Protein AF-A0A556QMT7-F1 (afdb_monomer_lite)

Radius of gyration: 23.69 Å; chains: 1; bounding box: 48×43×72 Å

Structure (mmCIF, N/CA/C/O backbone):
data_AF-A0A556QMT7-F1
#
_entry.id   AF-A0A556QMT7-F1
#
loop_
_atom_site.group_PDB
_atom_site.id
_atom_site.type_symbol
_atom_site.label_atom_id
_atom_site.label_alt_id
_atom_site.label_comp_id
_atom_site.label_asym_id
_atom_site.label_entity_id
_atom_site.label_seq_id
_atom_site.pdbx_PDB_ins_code
_atom_site.Cartn_x
_atom_site.Cartn_y
_atom_site.Cartn_z
_atom_site.o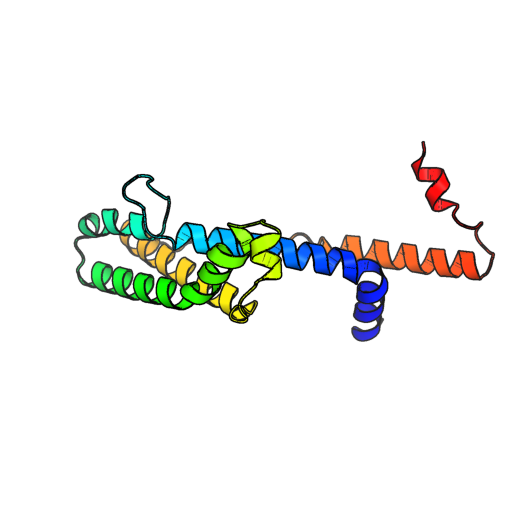ccupancy
_atom_site.B_iso_or_equiv
_atom_site.auth_seq_id
_atom_site.auth_comp_id
_atom_site.auth_asym_id
_atom_site.auth_atom_id
_atom_site.pdbx_PDB_model_num
ATOM 1 N N . MET A 1 1 ? 24.090 -14.979 -19.507 1.00 56.53 1 MET A N 1
ATOM 2 C CA . MET A 1 1 ? 24.345 -13.518 -19.517 1.00 56.53 1 MET A CA 1
ATOM 3 C C . MET A 1 1 ? 24.617 -13.069 -18.094 1.00 56.53 1 MET A C 1
ATOM 5 O O . MET A 1 1 ? 24.069 -13.680 -17.187 1.00 56.53 1 MET A O 1
ATOM 9 N N . SER A 1 2 ? 25.460 -12.054 -17.886 1.00 68.62 2 SER A N 1
ATOM 10 C CA . SER A 1 2 ? 25.576 -11.438 -16.559 1.00 68.62 2 SER A CA 1
ATOM 11 C C . SER A 1 2 ? 24.278 -10.703 -16.218 1.00 68.62 2 SER A C 1
ATOM 13 O O . SER A 1 2 ? 23.596 -10.195 -17.112 1.00 68.62 2 SER A O 1
ATOM 15 N N . ASP A 1 3 ? 23.950 -10.624 -14.931 1.00 73.25 3 ASP A N 1
ATOM 16 C CA . ASP A 1 3 ? 22.721 -9.988 -14.440 1.00 73.25 3 ASP A CA 1
ATOM 17 C C . ASP A 1 3 ? 22.580 -8.535 -14.930 1.00 73.25 3 ASP A C 1
ATOM 19 O O . ASP A 1 3 ? 21.504 -8.066 -15.293 1.00 73.25 3 ASP A O 1
ATOM 23 N N . LYS A 1 4 ? 23.720 -7.849 -15.066 1.00 80.69 4 LYS A N 1
ATOM 24 C CA . LYS A 1 4 ? 23.818 -6.480 -15.578 1.00 80.69 4 LYS A CA 1
ATOM 25 C C . LYS A 1 4 ? 23.413 -6.355 -17.051 1.00 80.69 4 LYS A C 1
ATOM 27 O O . LYS A 1 4 ? 22.661 -5.449 -17.396 1.00 80.69 4 LYS A O 1
ATOM 32 N N . ALA A 1 5 ? 23.872 -7.272 -17.905 1.00 80.00 5 ALA A N 1
ATOM 33 C CA . ALA A 1 5 ? 23.542 -7.258 -19.330 1.00 80.00 5 ALA A CA 1
ATOM 34 C C . ALA A 1 5 ? 22.046 -7.535 -19.569 1.00 80.00 5 ALA A C 1
ATOM 36 O O . ALA A 1 5 ? 21.443 -6.975 -20.483 1.00 80.00 5 ALA A O 1
ATOM 37 N N . ARG A 1 6 ? 21.437 -8.371 -18.717 1.00 76.19 6 ARG A N 1
ATOM 38 C CA . ARG A 1 6 ? 19.991 -8.621 -18.720 1.00 76.19 6 ARG A CA 1
ATOM 39 C C . ARG A 1 6 ? 19.209 -7.357 -18.362 1.00 76.19 6 ARG A C 1
ATOM 41 O O . ARG A 1 6 ? 18.328 -6.954 -19.118 1.00 76.19 6 ARG A O 1
ATOM 48 N N . THR A 1 7 ? 19.559 -6.704 -17.255 1.00 79.56 7 THR A N 1
ATOM 49 C CA . THR A 1 7 ? 18.901 -5.466 -16.810 1.00 79.56 7 THR A CA 1
ATOM 50 C C . THR A 1 7 ? 19.005 -4.353 -17.851 1.00 79.56 7 THR A C 1
ATOM 52 O O . THR A 1 7 ? 18.028 -3.653 -18.097 1.00 79.56 7 THR A O 1
ATOM 55 N N . GLU A 1 8 ? 20.154 -4.211 -18.512 1.00 85.38 8 GLU A N 1
ATOM 56 C CA . GLU A 1 8 ? 20.354 -3.201 -19.555 1.00 85.38 8 GLU A CA 1
ATOM 57 C C . GLU A 1 8 ? 19.489 -3.465 -20.797 1.00 85.38 8 GLU A C 1
ATOM 59 O O . GLU A 1 8 ? 18.830 -2.551 -21.303 1.00 85.38 8 GLU A O 1
ATOM 64 N N . LEU A 1 9 ? 19.424 -4.720 -21.258 1.00 83.50 9 LEU A N 1
ATOM 65 C CA . LEU A 1 9 ? 18.586 -5.095 -22.395 1.00 83.50 9 LEU A CA 1
ATOM 66 C C . LEU A 1 9 ? 17.100 -4.850 -22.102 1.00 83.50 9 LEU A C 1
ATOM 68 O O . LEU A 1 9 ? 16.402 -4.234 -22.914 1.00 83.50 9 LEU A O 1
ATOM 72 N N . LEU A 1 10 ? 16.623 -5.305 -20.940 1.00 82.00 10 LEU A N 1
ATOM 73 C CA . LEU A 1 10 ? 15.236 -5.111 -20.519 1.00 82.00 10 LEU A CA 1
ATOM 74 C C . LEU A 1 10 ? 14.929 -3.624 -20.318 1.00 82.00 10 LEU A C 1
ATOM 76 O O . LEU A 1 10 ? 13.906 -3.151 -20.803 1.00 82.00 10 LEU A O 1
ATOM 80 N N . GLY A 1 11 ? 15.829 -2.857 -19.701 1.00 83.62 11 GLY A N 1
ATOM 81 C CA . GLY A 1 11 ? 15.675 -1.412 -19.533 1.00 83.62 11 GLY A CA 1
ATOM 82 C C . GLY A 1 11 ? 15.553 -0.679 -20.870 1.00 83.62 11 GLY A C 1
ATOM 83 O O . GLY A 1 11 ? 14.640 0.122 -21.058 1.00 83.62 11 GLY A O 1
ATOM 84 N N . LYS A 1 12 ? 16.401 -1.005 -21.851 1.00 84.75 12 LYS A N 1
ATOM 85 C CA . LYS A 1 12 ? 16.372 -0.375 -23.180 1.00 84.75 12 LYS A CA 1
ATOM 86 C C . LYS A 1 12 ? 15.119 -0.718 -23.988 1.00 84.75 12 LYS A C 1
ATOM 88 O O . LYS A 1 12 ? 14.653 0.108 -24.769 1.00 84.75 12 LYS A O 1
ATOM 93 N N . ARG A 1 13 ? 14.603 -1.943 -23.860 1.00 81.56 13 ARG A N 1
ATOM 94 C CA . ARG A 1 13 ? 13.511 -2.455 -24.711 1.00 81.56 13 ARG A CA 1
ATOM 95 C C . ARG A 1 13 ? 12.136 -2.344 -24.074 1.00 81.56 13 ARG A C 1
ATOM 97 O O . ARG A 1 13 ? 11.162 -2.104 -24.777 1.00 81.56 13 ARG A O 1
ATOM 104 N N . LEU A 1 14 ? 12.067 -2.525 -22.764 1.00 82.88 14 LEU A N 1
ATOM 105 C CA . LEU A 1 14 ? 10.829 -2.595 -21.997 1.00 82.88 14 LEU A CA 1
ATOM 106 C C . LEU A 1 14 ? 10.730 -1.494 -20.943 1.00 82.88 14 LEU A C 1
ATOM 108 O O . LEU A 1 14 ? 9.665 -1.353 -20.358 1.00 82.88 14 LEU A O 1
ATOM 112 N N . GLY A 1 15 ? 11.776 -0.690 -20.717 1.00 83.88 15 GLY A N 1
ATOM 113 C CA . GLY A 1 15 ? 11.806 0.313 -19.647 1.00 83.88 15 GLY A CA 1
ATOM 114 C C . GLY A 1 15 ? 10.608 1.262 -19.648 1.00 83.88 15 GLY A C 1
ATOM 115 O O . GLY A 1 15 ? 10.045 1.516 -18.591 1.00 83.88 15 GLY A O 1
ATOM 116 N N . GLY A 1 16 ? 10.149 1.711 -20.822 1.00 84.56 16 GLY A N 1
ATOM 117 C CA . GLY A 1 16 ? 8.941 2.541 -20.921 1.00 84.56 16 GLY A CA 1
ATOM 118 C C . GLY A 1 16 ? 7.665 1.815 -20.474 1.00 84.56 16 GLY A C 1
ATOM 119 O O . GLY A 1 16 ? 6.868 2.368 -19.723 1.00 84.56 16 GLY A O 1
ATOM 120 N N . VAL A 1 17 ? 7.492 0.555 -20.885 1.00 82.69 17 VAL A N 1
ATOM 121 C CA . VAL A 1 17 ? 6.327 -0.272 -20.522 1.00 82.69 17 VAL A CA 1
ATOM 122 C C . VAL A 1 17 ? 6.372 -0.667 -19.044 1.00 82.69 17 VAL A C 1
ATOM 124 O O . VAL A 1 17 ? 5.364 -0.573 -18.352 1.00 82.69 17 VAL A O 1
ATOM 127 N N . LEU A 1 18 ? 7.542 -1.066 -18.541 1.00 83.50 18 LEU A N 1
ATOM 128 C CA . LEU A 1 18 ? 7.752 -1.402 -17.132 1.00 83.50 18 LEU A CA 1
ATOM 129 C C . LEU A 1 18 ? 7.553 -0.183 -16.232 1.00 83.50 18 LEU A C 1
ATOM 131 O O . LEU A 1 18 ? 6.899 -0.302 -15.204 1.00 83.50 18 LEU A O 1
ATOM 135 N N . GLY A 1 19 ? 8.044 0.989 -16.643 1.00 85.00 19 GLY A N 1
ATOM 136 C CA . GLY A 1 19 ? 7.799 2.248 -15.943 1.00 85.00 19 GLY A CA 1
ATOM 137 C C . GLY A 1 19 ? 6.310 2.587 -15.882 1.00 85.00 19 GLY A C 1
ATOM 138 O O . GLY A 1 19 ? 5.802 2.911 -14.814 1.00 85.00 19 GLY A O 1
ATOM 139 N N . MET A 1 20 ? 5.584 2.422 -16.993 1.00 87.06 20 MET A N 1
ATOM 140 C CA . MET A 1 20 ? 4.130 2.607 -17.027 1.00 87.06 20 MET A CA 1
ATOM 141 C C . MET A 1 20 ? 3.404 1.641 -16.080 1.00 87.06 20 MET A C 1
ATOM 143 O O . MET A 1 20 ? 2.569 2.080 -15.293 1.00 87.06 20 MET A O 1
ATOM 147 N N . PHE A 1 21 ? 3.732 0.344 -16.108 1.00 86.06 21 PHE A N 1
ATOM 148 C CA . PHE A 1 21 ? 3.149 -0.628 -15.177 1.00 86.06 21 PHE A CA 1
ATOM 149 C C . PHE A 1 21 ? 3.482 -0.306 -13.724 1.00 86.06 21 PHE A C 1
ATOM 151 O O . PHE A 1 21 ? 2.606 -0.388 -12.871 1.00 86.06 21 PHE A O 1
ATOM 158 N N . GLN A 1 22 ? 4.721 0.091 -13.439 1.00 86.00 22 GLN A N 1
ATOM 159 C CA . GLN A 1 22 ? 5.135 0.481 -12.099 1.00 86.00 22 GLN A CA 1
ATOM 160 C C . GLN A 1 22 ? 4.316 1.672 -11.593 1.00 86.00 22 GLN A C 1
ATOM 162 O O . GLN A 1 22 ? 3.848 1.634 -10.459 1.00 86.00 22 GLN A O 1
ATOM 167 N N . SER A 1 23 ? 4.104 2.698 -12.421 1.00 84.81 23 SER A N 1
ATOM 168 C CA . SER A 1 23 ? 3.257 3.841 -12.067 1.00 84.81 23 SER A CA 1
ATOM 169 C C . SER A 1 23 ? 1.807 3.426 -11.823 1.00 84.81 23 SER A C 1
ATOM 171 O O . SER A 1 23 ? 1.257 3.764 -10.780 1.00 84.81 23 SER A O 1
ATOM 173 N N . LEU A 1 24 ? 1.217 2.634 -12.725 1.00 86.69 24 LEU A N 1
ATOM 174 C CA . LEU A 1 24 ? -0.166 2.159 -12.592 1.00 86.69 24 LEU A CA 1
ATOM 175 C C . LEU A 1 24 ? -0.372 1.319 -11.326 1.00 86.69 24 LEU A C 1
ATOM 177 O O . LEU A 1 24 ? -1.316 1.550 -10.577 1.00 86.69 24 LEU A O 1
ATOM 181 N N . LEU A 1 25 ? 0.524 0.367 -11.062 1.00 88.06 25 LEU A N 1
ATOM 182 C CA . LEU A 1 25 ? 0.457 -0.472 -9.866 1.00 88.06 25 LEU A CA 1
ATOM 183 C C . LEU A 1 25 ? 0.682 0.349 -8.594 1.00 88.06 25 LEU A C 1
ATOM 185 O O . LEU A 1 25 ? 0.008 0.119 -7.595 1.00 88.06 25 LEU A O 1
ATOM 189 N N . ALA A 1 26 ? 1.599 1.319 -8.614 1.00 87.31 26 ALA A N 1
ATOM 190 C CA . ALA A 1 26 ? 1.821 2.206 -7.476 1.00 87.31 26 ALA A CA 1
ATOM 191 C C . ALA A 1 26 ? 0.591 3.070 -7.164 1.00 87.31 26 ALA A C 1
ATOM 193 O O . ALA A 1 26 ? 0.247 3.249 -5.991 1.00 87.31 26 ALA A O 1
ATOM 194 N N . ASP A 1 27 ? -0.088 3.578 -8.192 1.00 87.88 27 ASP A N 1
ATOM 195 C CA . ASP A 1 27 ? -1.326 4.340 -8.041 1.00 87.88 27 ASP A CA 1
ATOM 196 C C . ASP A 1 27 ? -2.459 3.461 -7.501 1.00 87.88 27 ASP A C 1
ATOM 198 O O . ASP A 1 27 ? -3.137 3.861 -6.553 1.00 87.88 27 ASP A O 1
ATOM 202 N N . GLU A 1 28 ? -2.607 2.238 -8.011 1.00 89.88 28 GLU A N 1
ATOM 203 C CA . GLU A 1 28 ? -3.616 1.287 -7.531 1.00 89.88 28 GLU A CA 1
ATOM 204 C C . GLU A 1 28 ? -3.380 0.878 -6.070 1.00 89.88 28 GLU A C 1
ATOM 206 O O . GLU A 1 28 ? -4.311 0.876 -5.261 1.00 89.88 28 GLU A O 1
ATOM 211 N N . MET A 1 29 ? -2.127 0.606 -5.686 1.00 91.00 29 MET A N 1
ATOM 212 C CA . MET A 1 29 ? -1.761 0.345 -4.288 1.00 91.00 29 MET A CA 1
ATOM 213 C C . MET A 1 29 ? -2.080 1.553 -3.397 1.00 91.00 29 MET A C 1
ATOM 215 O O . MET A 1 29 ? -2.654 1.402 -2.318 1.00 91.00 29 MET A O 1
ATOM 219 N N . THR A 1 30 ? -1.767 2.766 -3.864 1.00 90.88 30 THR A N 1
ATOM 220 C CA . THR A 1 30 ? -2.068 4.020 -3.154 1.00 90.88 30 THR A CA 1
ATOM 221 C C . THR A 1 30 ? -3.571 4.197 -2.944 1.00 90.88 30 THR A C 1
ATOM 223 O O . THR A 1 30 ? -4.006 4.539 -1.839 1.00 90.88 30 THR A O 1
ATOM 226 N N . LEU A 1 31 ? -4.379 3.955 -3.980 1.00 90.06 31 LEU A N 1
ATOM 227 C CA . LEU A 1 31 ? -5.839 4.022 -3.913 1.00 90.06 31 LEU A CA 1
ATOM 228 C C . LEU A 1 31 ? -6.398 2.973 -2.954 1.00 90.06 31 LEU A C 1
ATOM 230 O O . LEU A 1 31 ? -7.213 3.314 -2.098 1.00 90.06 31 LEU A O 1
ATOM 234 N N . SER A 1 32 ? -5.931 1.730 -3.053 1.00 91.38 32 SER A N 1
ATOM 235 C CA . SER A 1 32 ? -6.380 0.617 -2.213 1.00 91.38 32 SER A CA 1
ATOM 236 C C . SER A 1 32 ? -6.110 0.875 -0.731 1.00 91.38 32 SER A C 1
ATOM 238 O O . SER A 1 32 ? -7.031 0.815 0.084 1.00 91.38 32 SER A O 1
ATOM 240 N N . ILE A 1 33 ? -4.882 1.271 -0.380 1.00 93.50 33 ILE A N 1
ATOM 241 C CA . ILE A 1 33 ? -4.521 1.638 0.999 1.00 93.50 33 ILE A CA 1
ATOM 242 C C . ILE A 1 33 ? -5.359 2.823 1.482 1.00 93.50 33 ILE A C 1
ATOM 244 O O . ILE A 1 33 ? -5.843 2.824 2.615 1.00 93.50 33 ILE A O 1
ATOM 248 N N . SER A 1 34 ? -5.564 3.832 0.632 1.00 91.81 34 SER A N 1
ATOM 249 C CA . SER A 1 34 ? -6.376 4.992 1.007 1.00 91.81 34 SER A CA 1
ATOM 250 C C . SER A 1 34 ? -7.819 4.587 1.301 1.00 91.81 34 SER A C 1
ATOM 252 O O . SER A 1 34 ? -8.339 4.956 2.343 1.00 91.81 34 SER A O 1
ATOM 254 N N . ARG A 1 35 ? -8.441 3.745 0.466 1.00 89.50 35 ARG A N 1
ATOM 255 C CA . ARG A 1 35 ? -9.812 3.251 0.687 1.00 89.50 35 ARG A CA 1
ATOM 256 C C . ARG A 1 35 ? -9.960 2.480 1.998 1.00 89.50 35 ARG A C 1
ATOM 258 O O . ARG A 1 35 ? -10.961 2.654 2.684 1.00 89.50 35 ARG A O 1
ATOM 265 N N . LEU A 1 36 ? -8.966 1.667 2.356 1.00 92.75 36 LEU A N 1
ATOM 266 C CA . LEU A 1 36 ? -8.966 0.916 3.615 1.00 92.75 36 LEU A CA 1
ATOM 267 C C . LEU A 1 36 ? -8.780 1.820 4.844 1.00 92.75 36 LEU A C 1
ATOM 269 O O . LEU A 1 36 ? -9.304 1.516 5.912 1.00 92.75 36 LEU A O 1
ATOM 273 N N . THR A 1 37 ? -8.042 2.924 4.715 1.00 93.06 37 THR A N 1
ATOM 274 C CA . THR A 1 37 ? -7.641 3.780 5.851 1.00 93.06 37 THR A CA 1
ATOM 275 C C . THR A 1 37 ? -8.422 5.091 5.961 1.00 93.06 37 THR A C 1
ATOM 277 O O . THR A 1 37 ? -8.332 5.791 6.979 1.00 93.06 37 THR A O 1
ATOM 280 N N . ASP A 1 38 ? -9.202 5.439 4.941 1.00 87.81 38 ASP A N 1
ATOM 281 C CA . ASP A 1 38 ? -10.106 6.579 4.949 1.00 87.81 38 ASP A CA 1
ATOM 282 C C . ASP A 1 38 ? -11.243 6.337 5.941 1.00 87.81 38 ASP A C 1
ATOM 284 O O . ASP A 1 38 ? -11.878 5.284 5.967 1.00 87.81 38 ASP A O 1
ATOM 288 N N . LYS A 1 39 ? -11.493 7.338 6.784 1.00 82.62 39 LYS A N 1
ATOM 289 C CA . LYS A 1 39 ? -12.606 7.298 7.728 1.00 82.62 39 LYS A CA 1
ATOM 290 C C . LYS A 1 39 ? -13.922 7.485 6.979 1.00 82.62 39 LYS A C 1
ATOM 292 O O . LYS A 1 39 ? -13.990 8.285 6.045 1.00 82.62 39 LYS A O 1
ATOM 297 N N . ASP A 1 40 ? -14.964 6.803 7.440 1.00 76.31 40 ASP A N 1
ATOM 298 C CA . ASP A 1 40 ? -16.321 7.011 6.947 1.00 76.31 40 ASP A CA 1
ATOM 299 C C . ASP A 1 40 ? -16.714 8.487 7.004 1.00 76.31 40 ASP A C 1
ATOM 301 O O . ASP A 1 40 ? -16.498 9.193 7.999 1.00 76.31 40 ASP A O 1
ATOM 305 N N . SER A 1 41 ? -17.330 8.946 5.919 1.00 69.56 41 SER A N 1
ATOM 306 C CA . SER A 1 41 ? -18.021 10.226 5.910 1.00 69.56 41 SER A CA 1
ATOM 307 C C . SER A 1 41 ? -19.471 9.992 6.330 1.00 69.56 41 SER A C 1
ATOM 309 O O . SER A 1 41 ? -20.054 8.958 6.021 1.00 69.56 41 SER A O 1
ATOM 311 N N . ARG A 1 42 ? -20.102 10.968 6.993 1.00 61.47 42 ARG A N 1
ATOM 312 C CA . ARG A 1 42 ? -21.506 10.851 7.442 1.00 61.47 42 ARG A CA 1
ATOM 313 C C . ARG A 1 42 ? -22.513 10.565 6.311 1.00 61.47 42 ARG A C 1
ATOM 315 O O . ARG A 1 42 ? -23.644 10.210 6.611 1.00 61.47 42 ARG A O 1
ATOM 322 N N . ALA A 1 43 ? -22.123 10.747 5.048 1.00 63.84 43 ALA A N 1
ATOM 323 C CA . ALA A 1 43 ? -22.973 10.539 3.877 1.00 63.84 43 ALA A CA 1
ATOM 324 C C . ALA A 1 43 ? -22.709 9.212 3.142 1.00 63.84 43 ALA A C 1
ATOM 326 O O . ALA A 1 43 ? -23.553 8.789 2.356 1.00 63.84 43 ALA A O 1
ATOM 327 N N . GLN A 1 44 ? -21.555 8.573 3.358 1.00 65.88 44 GLN A N 1
ATOM 328 C CA . GLN A 1 44 ? -21.160 7.345 2.667 1.00 65.88 44 GLN A CA 1
ATOM 329 C C . GLN A 1 44 ? -20.343 6.458 3.604 1.00 65.88 44 GLN A C 1
ATOM 331 O O . GLN A 1 44 ? -19.251 6.841 4.036 1.00 65.88 44 GLN A O 1
ATOM 336 N N . THR A 1 45 ? -20.890 5.280 3.892 1.00 68.25 45 THR A N 1
ATOM 337 C CA . THR A 1 45 ? -20.198 4.197 4.587 1.00 68.25 45 THR A CA 1
ATOM 338 C C . THR A 1 45 ? -19.160 3.588 3.653 1.00 68.25 45 THR A C 1
ATOM 340 O O . THR A 1 45 ? -19.482 3.161 2.543 1.00 68.25 45 THR A O 1
ATOM 343 N N . ASN A 1 46 ? -17.905 3.549 4.091 1.00 73.31 46 ASN A N 1
ATOM 344 C CA . ASN A 1 46 ? -16.831 2.891 3.368 1.00 73.31 46 ASN A CA 1
ATOM 345 C C . ASN A 1 46 ? -16.544 1.546 4.029 1.00 73.31 46 ASN A C 1
ATOM 347 O O . ASN A 1 46 ? -16.545 1.413 5.252 1.00 73.31 46 ASN A O 1
ATOM 351 N N . LEU A 1 47 ? -16.222 0.542 3.214 1.00 81.06 47 LEU A N 1
ATOM 352 C CA . LEU A 1 47 ? -15.633 -0.692 3.721 1.00 81.06 47 LEU A CA 1
ATOM 353 C C . LEU A 1 47 ? -14.170 -0.414 4.106 1.00 81.06 47 LEU A C 1
ATOM 355 O O . LEU A 1 47 ? -13.246 -0.692 3.345 1.00 81.06 47 LEU A O 1
ATOM 359 N N . SER A 1 48 ? -13.993 0.233 5.255 1.00 90.38 48 SER A N 1
ATOM 360 C CA . SER A 1 48 ? -12.711 0.672 5.802 1.00 90.38 48 SER A CA 1
ATOM 361 C C . SER A 1 48 ? -12.352 -0.123 7.056 1.00 90.38 48 SER A C 1
ATOM 363 O O . SER A 1 48 ? -13.209 -0.728 7.700 1.00 90.38 48 SER A O 1
ATOM 365 N N . LEU A 1 49 ? -11.082 -0.077 7.458 1.00 92.38 49 LEU A N 1
ATOM 366 C CA . LEU A 1 49 ? -10.606 -0.710 8.693 1.00 92.38 49 LEU A CA 1
ATOM 367 C C . LEU A 1 49 ? -11.287 -0.135 9.943 1.00 92.38 49 LEU A C 1
ATOM 369 O O . LEU A 1 49 ? -11.361 -0.798 10.972 1.00 92.38 49 LEU A O 1
ATOM 373 N N . TRP A 1 50 ? -11.837 1.080 9.855 1.00 89.88 50 TRP A N 1
ATOM 374 C CA . TRP A 1 50 ? -12.627 1.676 10.930 1.00 89.88 50 TRP A CA 1
ATOM 375 C C . TRP A 1 50 ? -13.907 0.901 11.224 1.00 89.88 50 TRP A C 1
ATOM 377 O O . TRP A 1 50 ? -14.318 0.846 12.382 1.00 89.88 50 TRP A O 1
ATOM 387 N N . ALA A 1 51 ? -14.519 0.294 10.204 1.00 89.19 51 ALA A N 1
ATOM 388 C CA . ALA A 1 51 ? -15.752 -0.468 10.361 1.00 89.19 51 ALA A CA 1
ATOM 389 C C . ALA A 1 51 ? -15.561 -1.683 11.282 1.00 89.19 51 ALA A C 1
ATOM 391 O O . ALA A 1 51 ? -16.487 -2.060 11.996 1.00 89.19 51 ALA A O 1
ATOM 392 N N . LEU A 1 52 ? -14.342 -2.234 11.351 1.00 89.38 52 LEU A N 1
ATOM 393 C CA . LEU A 1 52 ? -14.011 -3.361 12.228 1.00 89.38 52 LEU A CA 1
ATOM 394 C C . LEU A 1 52 ? -14.164 -3.024 13.718 1.00 89.38 52 LEU A C 1
ATOM 396 O O . LEU A 1 52 ? -14.389 -3.919 14.528 1.00 89.38 52 LEU A O 1
ATOM 400 N N . ARG A 1 53 ? -14.131 -1.736 14.098 1.00 89.19 53 ARG A N 1
ATOM 401 C CA . ARG A 1 53 ? -14.391 -1.323 15.486 1.00 89.19 53 ARG A CA 1
ATOM 402 C C . ARG A 1 53 ? -15.789 -1.708 15.970 1.00 89.19 53 ARG A C 1
ATOM 404 O O . ARG A 1 53 ? -15.977 -1.870 17.169 1.00 89.19 53 ARG A O 1
ATOM 411 N N . ALA A 1 54 ? -16.751 -1.870 15.060 1.00 88.44 54 ALA A N 1
ATOM 412 C CA . ALA A 1 54 ? -18.103 -2.291 15.414 1.00 88.44 54 ALA A CA 1
ATOM 413 C C . ALA A 1 54 ? -18.157 -3.717 15.990 1.00 88.44 54 ALA A C 1
ATOM 415 O O . ALA A 1 54 ? -19.073 -4.002 16.750 1.00 88.44 54 ALA A O 1
ATOM 416 N N . ALA A 1 55 ? -17.179 -4.572 15.669 1.00 88.12 55 ALA A N 1
ATOM 417 C CA . ALA A 1 55 ? -17.095 -5.947 16.165 1.00 88.12 55 ALA A CA 1
ATOM 418 C C . ALA A 1 55 ? -16.324 -6.074 17.495 1.00 88.12 55 ALA A C 1
ATOM 420 O O . ALA A 1 55 ? -16.373 -7.117 18.135 1.00 88.12 55 ALA A O 1
ATOM 421 N N . ILE A 1 56 ? -15.624 -5.025 17.953 1.00 92.62 56 ILE A N 1
ATOM 422 C CA . ILE A 1 56 ? -14.854 -5.061 19.213 1.00 92.62 56 ILE A CA 1
ATOM 423 C C . ILE A 1 56 ? -15.715 -5.460 20.429 1.00 92.62 56 ILE A C 1
ATOM 425 O O . ILE A 1 56 ? -15.262 -6.296 21.211 1.00 92.62 56 ILE A O 1
ATOM 429 N N . PRO A 1 57 ? -16.946 -4.932 20.614 1.00 92.31 57 PRO A N 1
ATOM 430 C CA . PRO A 1 57 ? -17.778 -5.311 21.756 1.00 92.31 57 PRO A CA 1
ATOM 431 C C . PRO A 1 57 ? -18.115 -6.808 21.818 1.00 92.31 57 PRO A C 1
ATOM 433 O O . PRO A 1 57 ? -18.378 -7.320 22.908 1.00 92.31 57 PRO A O 1
ATOM 436 N N . ASP A 1 58 ? -18.090 -7.509 20.680 1.00 91.12 58 ASP A N 1
ATOM 437 C CA . ASP A 1 58 ? -18.426 -8.932 20.600 1.00 91.12 58 ASP A CA 1
ATOM 438 C C . ASP A 1 58 ? -17.320 -9.827 21.178 1.00 91.12 58 ASP A C 1
ATOM 440 O O . ASP A 1 58 ? -17.626 -10.887 21.725 1.00 91.12 58 ASP A O 1
ATOM 444 N N . ALA A 1 59 ? -16.059 -9.376 21.135 1.00 89.75 59 ALA A N 1
ATOM 445 C CA . ALA A 1 59 ? -14.915 -10.084 21.716 1.00 89.75 59 ALA A CA 1
ATOM 446 C C . ALA A 1 59 ? -14.966 -10.119 23.254 1.00 89.75 59 ALA A C 1
ATOM 448 O O . ALA A 1 59 ? -14.505 -11.065 23.885 1.00 89.75 59 ALA A O 1
ATOM 449 N N . LYS A 1 60 ? -15.563 -9.092 23.883 1.00 89.44 60 LYS A N 1
ATOM 450 C CA . LYS A 1 60 ? -15.609 -8.913 25.350 1.00 89.44 60 LYS A CA 1
ATOM 451 C C . LYS A 1 60 ? -14.228 -8.948 26.030 1.00 89.44 60 LYS A C 1
ATOM 453 O O . LYS A 1 60 ? -14.158 -9.157 27.242 1.00 89.44 60 LYS A O 1
ATOM 458 N N . ASP A 1 61 ? -13.162 -8.688 25.276 1.00 91.56 61 ASP A N 1
ATOM 459 C CA . ASP A 1 61 ? -11.793 -8.573 25.766 1.00 91.56 61 ASP A CA 1
ATOM 460 C C . ASP A 1 61 ? -11.279 -7.128 25.639 1.00 91.56 61 ASP A C 1
ATOM 462 O O . ASP A 1 61 ? -11.245 -6.522 24.565 1.00 91.56 61 ASP A O 1
ATOM 466 N N . VAL A 1 62 ? -10.866 -6.572 26.779 1.00 91.69 62 VAL A N 1
ATOM 467 C CA . VAL A 1 62 ? -10.327 -5.211 26.892 1.00 91.69 62 VAL A CA 1
ATOM 468 C C . VAL A 1 62 ? -8.916 -5.127 26.302 1.00 91.69 62 VAL A C 1
ATOM 470 O O . VAL A 1 62 ? -8.515 -4.076 25.793 1.00 91.69 62 VAL A O 1
ATOM 473 N N . GLU A 1 63 ? -8.142 -6.212 26.365 1.00 93.31 63 GLU A N 1
ATOM 474 C CA . GLU A 1 63 ? -6.799 -6.250 25.792 1.00 93.31 63 GLU A CA 1
ATOM 475 C C . GLU A 1 63 ? -6.864 -6.261 24.262 1.00 93.31 63 GLU A C 1
ATOM 477 O O . GLU A 1 63 ? -6.194 -5.444 23.620 1.00 93.31 63 GLU A O 1
ATOM 482 N N . PHE A 1 64 ? -7.753 -7.072 23.684 1.00 93.94 64 PHE A N 1
ATOM 483 C CA . PHE A 1 64 ? -8.104 -7.023 22.266 1.00 93.94 64 PHE A CA 1
ATOM 484 C C . PHE A 1 64 ? -8.499 -5.613 21.805 1.00 93.94 64 PHE A C 1
ATOM 486 O O . PHE A 1 64 ? -7.905 -5.089 20.858 1.00 93.94 64 PHE A O 1
ATOM 493 N N . GLU A 1 65 ? -9.431 -4.946 22.500 1.00 94.44 65 GLU A N 1
ATOM 494 C CA . GLU A 1 65 ? -9.850 -3.577 22.161 1.00 94.44 65 GLU A CA 1
ATOM 495 C C . GLU A 1 65 ? -8.661 -2.607 22.108 1.00 94.44 65 GLU A C 1
ATOM 497 O O . GLU A 1 65 ? -8.511 -1.820 21.163 1.00 94.44 65 GLU A O 1
ATOM 502 N N . LYS A 1 66 ? -7.793 -2.655 23.122 1.00 95.06 66 LYS A N 1
ATOM 503 C CA . LYS A 1 66 ? -6.612 -1.793 23.202 1.00 95.06 66 LYS A CA 1
ATOM 504 C C . LYS A 1 66 ? -5.643 -2.064 22.050 1.00 95.06 66 LYS A C 1
ATOM 506 O O . LYS A 1 66 ? -5.142 -1.112 21.446 1.00 95.06 66 LYS A O 1
ATOM 511 N N . ASN A 1 67 ? -5.399 -3.334 21.738 1.00 95.06 67 ASN A N 1
ATOM 512 C CA . ASN A 1 67 ? -4.490 -3.751 20.674 1.00 95.06 67 ASN A CA 1
ATOM 513 C C . ASN A 1 67 ? -5.003 -3.319 19.296 1.00 95.06 67 ASN A C 1
ATOM 515 O O . ASN A 1 67 ? -4.249 -2.727 18.521 1.00 95.06 67 ASN A O 1
ATOM 519 N N . VAL A 1 68 ? -6.294 -3.519 19.022 1.00 95.38 68 VAL A N 1
ATOM 520 C CA . VAL A 1 68 ? -6.941 -3.093 17.773 1.00 95.38 68 VAL A CA 1
ATOM 521 C C . VAL A 1 68 ? -6.867 -1.580 17.602 1.00 95.38 68 VAL A C 1
ATOM 523 O O . VAL A 1 68 ? -6.470 -1.096 16.541 1.00 95.38 68 VAL A O 1
ATOM 526 N N . ASN A 1 69 ? -7.215 -0.812 18.638 1.00 93.88 69 ASN A N 1
ATOM 527 C CA . ASN A 1 69 ? -7.189 0.647 18.558 1.00 93.88 69 ASN A CA 1
ATOM 528 C C . ASN A 1 69 ? -5.766 1.181 18.349 1.00 93.88 69 ASN A C 1
ATOM 530 O O . ASN A 1 69 ? -5.562 2.029 17.479 1.00 93.88 69 ASN A O 1
ATOM 534 N N . GLY A 1 70 ? -4.780 0.642 19.074 1.00 95.25 70 GLY A N 1
ATOM 535 C CA . GLY A 1 70 ? -3.374 1.017 18.912 1.00 95.25 70 GLY A CA 1
ATOM 536 C C . GLY A 1 70 ? -2.822 0.683 17.523 1.00 95.25 70 GLY A C 1
ATOM 537 O O . GLY A 1 70 ? -2.173 1.524 16.897 1.00 95.25 70 GLY A O 1
ATOM 538 N N . ALA A 1 71 ? -3.118 -0.514 17.009 1.00 96.25 71 ALA A N 1
ATOM 539 C CA . ALA A 1 71 ? -2.709 -0.929 15.670 1.00 96.25 71 ALA A CA 1
ATOM 540 C C . ALA A 1 71 ? -3.346 -0.049 14.585 1.00 96.25 71 ALA A C 1
ATOM 542 O O . ALA A 1 71 ? -2.651 0.414 13.678 1.00 96.25 71 ALA A O 1
ATOM 543 N N . LEU A 1 72 ? -4.645 0.243 14.700 1.00 95.00 72 LEU A N 1
ATOM 544 C CA . LEU A 1 72 ? -5.352 1.073 13.731 1.00 95.00 72 LEU A CA 1
ATOM 545 C C . LEU A 1 72 ? -4.798 2.504 13.694 1.00 95.00 72 LEU A C 1
ATOM 547 O O . LEU A 1 72 ? -4.515 3.018 12.611 1.00 95.00 72 LEU A O 1
ATOM 551 N N . ASP A 1 73 ? -4.593 3.131 14.853 1.00 94.31 73 ASP A N 1
ATOM 552 C CA . ASP A 1 73 ? -4.050 4.492 14.935 1.00 94.31 73 ASP A CA 1
ATOM 553 C C . ASP A 1 73 ? -2.649 4.576 14.305 1.00 94.31 73 ASP A C 1
ATOM 555 O O . ASP A 1 73 ? -2.336 5.537 13.590 1.00 94.31 73 ASP A O 1
ATOM 559 N N . GLN A 1 74 ? -1.825 3.541 14.493 1.00 96.00 74 GLN A N 1
ATOM 560 C CA . GLN A 1 74 ? -0.505 3.453 13.876 1.00 96.00 74 GLN A CA 1
ATOM 561 C C . GLN A 1 74 ? -0.587 3.288 12.350 1.00 96.00 74 GLN A C 1
ATOM 563 O O . GLN A 1 74 ? 0.100 4.011 11.627 1.00 96.00 74 GLN A O 1
ATOM 568 N N . ILE A 1 75 ? -1.465 2.414 11.844 1.00 96.50 75 ILE A N 1
ATOM 569 C CA . ILE A 1 75 ? -1.705 2.244 10.398 1.00 96.50 75 ILE A CA 1
ATOM 570 C C . ILE A 1 75 ? -2.112 3.572 9.759 1.00 96.50 75 ILE A C 1
ATOM 572 O O . ILE A 1 75 ? -1.574 3.960 8.723 1.00 96.50 75 ILE A O 1
ATOM 576 N N . ILE A 1 76 ? -3.041 4.298 10.381 1.00 94.12 76 ILE A N 1
ATOM 577 C CA . ILE A 1 76 ? -3.535 5.580 9.865 1.00 94.12 76 ILE A CA 1
ATOM 578 C C . ILE A 1 76 ? -2.420 6.620 9.811 1.00 94.12 76 ILE A C 1
ATOM 580 O O . ILE A 1 76 ? -2.332 7.387 8.846 1.00 94.12 76 ILE A O 1
ATOM 584 N N . LYS A 1 77 ? -1.583 6.662 10.850 1.00 94.56 77 LYS A N 1
ATOM 585 C CA . LYS A 1 77 ? -0.439 7.567 10.916 1.00 94.56 77 LYS A CA 1
ATOM 586 C C . LYS A 1 77 ? 0.550 7.282 9.787 1.00 94.56 77 LYS A C 1
ATOM 588 O O . LYS A 1 77 ? 0.964 8.217 9.104 1.00 94.56 77 LYS A O 1
ATOM 593 N N . ASP A 1 78 ? 0.866 6.016 9.546 1.00 95.25 78 ASP A N 1
ATOM 594 C CA . ASP A 1 78 ? 1.840 5.620 8.524 1.00 95.25 78 ASP A CA 1
ATOM 595 C C . ASP A 1 78 ? 1.285 5.768 7.100 1.00 95.25 78 ASP A C 1
ATOM 597 O O . ASP A 1 78 ? 1.996 6.174 6.181 1.00 95.25 78 ASP A O 1
ATOM 601 N N . ALA A 1 79 ? -0.021 5.562 6.918 1.00 95.00 79 ALA A N 1
ATOM 602 C CA . ALA A 1 79 ? -0.703 5.778 5.646 1.00 95.00 79 ALA A CA 1
ATOM 603 C C . ALA A 1 79 ? -0.898 7.268 5.293 1.00 95.00 79 ALA A C 1
ATOM 605 O O . ALA A 1 79 ? -1.317 7.585 4.178 1.00 95.00 79 ALA A O 1
ATOM 606 N N . ALA A 1 80 ? -0.599 8.214 6.193 1.00 92.56 80 ALA A N 1
ATOM 607 C CA . ALA A 1 80 ? -0.908 9.633 5.998 1.00 92.56 80 ALA A CA 1
ATOM 608 C C . ALA A 1 80 ? -0.280 10.228 4.723 1.00 92.56 80 ALA A C 1
ATOM 610 O O . ALA A 1 80 ? -0.960 10.932 3.970 1.00 92.56 80 ALA A O 1
ATOM 611 N N . SER A 1 81 ? 0.989 9.910 4.449 1.00 90.12 81 SER A N 1
ATOM 612 C CA . SER A 1 81 ? 1.686 10.355 3.235 1.00 90.12 81 SER A CA 1
ATOM 613 C C . SER A 1 81 ? 1.070 9.753 1.972 1.00 90.12 81 SER A C 1
ATOM 615 O O . SER A 1 81 ? 0.862 10.473 0.997 1.00 90.12 81 SER A O 1
ATOM 617 N N . ILE A 1 82 ? 0.698 8.469 2.009 1.00 91.56 82 ILE A N 1
ATOM 618 C CA . ILE A 1 82 ? 0.043 7.749 0.903 1.00 91.56 82 ILE A CA 1
ATOM 619 C C . ILE A 1 82 ? -1.307 8.401 0.574 1.00 91.56 82 ILE A C 1
ATOM 621 O O . ILE A 1 82 ? -1.571 8.763 -0.574 1.00 91.56 82 ILE A O 1
ATOM 625 N N . ARG A 1 83 ? -2.132 8.682 1.588 1.00 89.44 83 ARG A N 1
ATOM 626 C CA . ARG A 1 83 ? -3.418 9.373 1.396 1.00 89.44 83 ARG A CA 1
ATOM 627 C C . ARG A 1 83 ? -3.258 10.785 0.833 1.00 89.44 83 ARG A C 1
ATOM 629 O O . ARG A 1 83 ? -4.127 11.249 0.094 1.00 89.44 83 ARG A O 1
ATOM 636 N N . LYS A 1 84 ? -2.154 11.483 1.135 1.00 87.75 84 LYS A N 1
ATOM 637 C CA . LYS A 1 84 ? -1.877 12.804 0.546 1.00 87.75 84 LYS A CA 1
ATOM 638 C C . LYS A 1 84 ? -1.700 12.706 -0.973 1.00 87.75 84 LYS A C 1
ATOM 640 O O . LYS A 1 84 ? -2.217 13.569 -1.681 1.00 87.75 84 LYS A O 1
ATOM 645 N N . HIS A 1 85 ? -1.069 11.642 -1.481 1.00 85.88 85 HIS A N 1
ATOM 646 C CA . HIS A 1 85 ? -1.014 11.369 -2.927 1.00 85.88 85 HIS A CA 1
ATOM 647 C C . HIS A 1 85 ? -2.400 11.121 -3.509 1.00 85.88 85 HIS A C 1
ATOM 649 O O . HIS A 1 85 ? -2.740 11.729 -4.522 1.00 85.88 85 HIS A O 1
ATOM 655 N N . ARG A 1 86 ? -3.248 10.324 -2.847 1.00 84.88 86 ARG A N 1
ATOM 656 C CA . ARG A 1 86 ? -4.644 10.136 -3.277 1.00 84.88 86 ARG A CA 1
ATOM 657 C C . ARG A 1 86 ? -5.375 11.468 -3.392 1.00 84.88 86 ARG A C 1
ATOM 659 O O . ARG A 1 86 ? -5.950 11.762 -4.430 1.00 84.88 86 ARG A O 1
ATOM 666 N N . HIS A 1 87 ? -5.334 12.288 -2.346 1.00 79.38 87 HIS A N 1
ATOM 667 C CA . HIS A 1 87 ? -6.054 13.559 -2.302 1.00 79.38 87 HIS A CA 1
ATOM 668 C C . HIS A 1 87 ? -5.529 14.579 -3.319 1.00 79.38 87 HIS A C 1
ATOM 670 O O . HIS A 1 87 ? -6.311 15.354 -3.850 1.00 79.38 87 HIS A O 1
ATOM 676 N N . LYS A 1 88 ? -4.216 14.643 -3.561 1.00 75.25 88 LYS A N 1
ATOM 677 C CA . LYS A 1 88 ? -3.606 15.729 -4.348 1.00 75.25 88 LYS A CA 1
ATOM 678 C C . LYS A 1 88 ? -3.264 15.350 -5.787 1.00 75.25 88 LYS A C 1
ATOM 680 O O . LYS A 1 88 ? -3.270 16.232 -6.633 1.00 75.25 88 LYS A O 1
ATOM 685 N N . ARG A 1 89 ? -2.962 14.075 -6.053 1.00 77.69 89 ARG A N 1
ATOM 686 C CA . ARG A 1 89 ? -2.546 13.573 -7.372 1.00 77.69 89 ARG A CA 1
ATOM 687 C C . ARG A 1 89 ? -3.631 12.751 -8.063 1.00 77.69 89 ARG A C 1
ATOM 689 O O . ARG A 1 89 ? -3.840 12.929 -9.252 1.00 77.69 89 ARG A O 1
ATOM 696 N N . LEU A 1 90 ? -4.304 11.851 -7.340 1.00 76.00 90 LEU A N 1
ATOM 697 C CA . LEU A 1 90 ? -5.171 10.837 -7.967 1.00 76.00 90 LEU A CA 1
ATOM 698 C C . LEU A 1 90 ? -6.657 11.219 -7.994 1.00 76.00 90 LEU A C 1
ATOM 700 O O . LEU A 1 90 ? -7.350 10.931 -8.961 1.00 76.00 90 LEU A O 1
ATOM 704 N N . ALA A 1 91 ? -7.161 11.874 -6.946 1.00 65.56 91 ALA A N 1
ATOM 705 C CA . ALA A 1 91 ? -8.566 12.279 -6.849 1.00 65.56 91 ALA A CA 1
ATOM 706 C C . ALA A 1 91 ? -8.905 13.491 -7.730 1.00 65.56 91 ALA A C 1
ATOM 708 O O . ALA A 1 91 ? -10.062 13.693 -8.090 1.00 65.56 91 ALA A O 1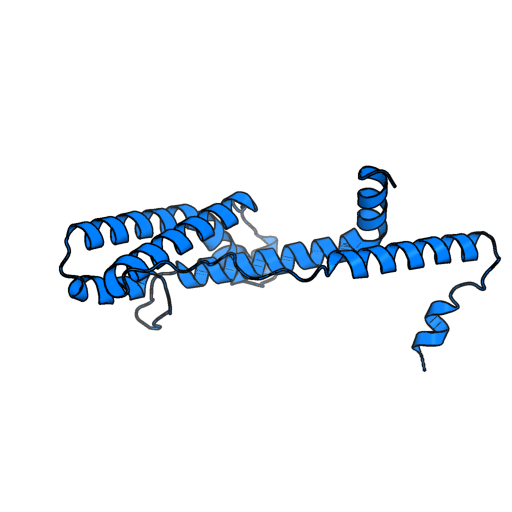
ATOM 709 N N . HIS A 1 92 ? -7.895 14.286 -8.083 1.00 61.34 92 HIS A N 1
ATOM 710 C CA . HIS A 1 92 ? -8.017 15.426 -8.977 1.00 61.34 92 HIS A CA 1
ATOM 711 C C . HIS A 1 92 ? -7.093 15.196 -10.170 1.00 61.34 92 HIS A C 1
ATOM 713 O O . HIS A 1 92 ? -5.999 15.748 -10.228 1.00 61.34 92 HIS A O 1
ATOM 719 N N . TYR A 1 93 ? -7.545 14.396 -11.140 1.00 58.69 93 TYR A N 1
ATOM 720 C CA . TYR A 1 93 ? -6.946 14.318 -12.484 1.00 58.69 93 TYR A CA 1
ATOM 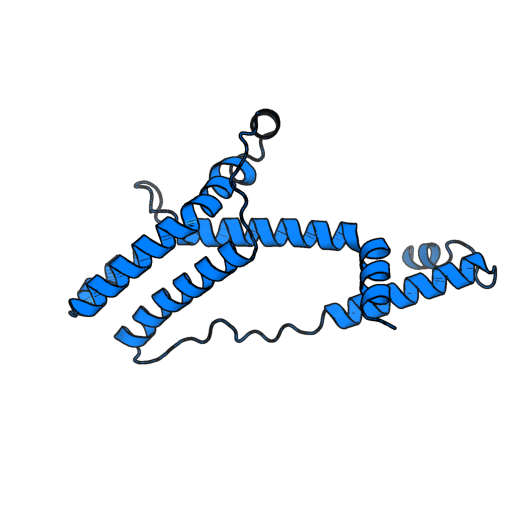721 C C . TYR A 1 93 ? -7.207 15.607 -13.287 1.00 58.69 93 TYR A C 1
ATOM 723 O O . TYR A 1 93 ? -7.508 15.585 -14.478 1.00 58.69 93 TYR A O 1
ATOM 731 N N . ASP A 1 94 ? -7.156 16.752 -12.612 1.00 59.34 94 ASP A N 1
ATOM 732 C CA . ASP A 1 94 ? -7.395 18.048 -13.208 1.00 59.34 94 ASP A CA 1
ATOM 733 C C . ASP A 1 94 ? -6.050 18.688 -13.561 1.00 59.34 94 ASP A C 1
ATOM 735 O O . ASP A 1 94 ? -5.114 18.752 -12.750 1.00 59.34 94 ASP A O 1
ATOM 739 N N . LEU A 1 95 ? -5.946 19.144 -14.807 1.00 58.84 95 LEU A N 1
ATOM 740 C CA . LEU A 1 95 ? -4.732 19.717 -15.381 1.00 58.84 95 LEU A CA 1
ATOM 741 C C . LEU A 1 95 ? -4.281 20.948 -14.583 1.00 58.84 95 LEU A C 1
ATOM 743 O O . LEU A 1 95 ? -3.087 21.146 -14.370 1.00 58.84 95 LEU A O 1
ATOM 747 N N . ALA A 1 96 ? -5.235 21.735 -14.079 1.00 60.12 96 ALA A N 1
ATOM 748 C CA . ALA A 1 96 ? -4.959 22.921 -13.274 1.00 60.12 96 ALA A CA 1
ATOM 749 C C . ALA A 1 96 ? -4.262 22.581 -11.944 1.00 60.12 96 ALA A C 1
ATOM 751 O O . ALA A 1 96 ? -3.282 23.229 -11.584 1.00 60.12 96 ALA A O 1
ATOM 752 N N . VAL A 1 97 ? -4.712 21.524 -11.256 1.00 59.53 97 VAL A N 1
ATOM 753 C CA . VAL A 1 97 ? -4.122 21.055 -9.987 1.00 59.53 97 VAL A CA 1
ATOM 754 C C . VAL A 1 97 ? -2.727 20.471 -10.217 1.00 59.53 97 VAL A C 1
ATOM 756 O O . VAL A 1 97 ? -1.822 20.681 -9.409 1.00 59.53 97 VAL A O 1
ATOM 759 N N . SER A 1 98 ? -2.541 19.788 -11.349 1.00 60.50 98 SER A N 1
ATOM 760 C CA . SER A 1 98 ? -1.258 19.201 -11.749 1.00 60.50 98 SER A CA 1
ATOM 761 C C . SER A 1 98 ? -0.195 20.262 -12.063 1.00 60.50 98 SER A C 1
ATOM 763 O O . SER A 1 98 ? 0.982 20.058 -11.776 1.00 60.50 98 SER A O 1
ATOM 765 N N . LEU A 1 99 ? -0.602 21.408 -12.622 1.00 62.16 99 LEU A N 1
ATOM 766 C CA . LEU A 1 99 ? 0.290 22.524 -12.966 1.00 62.16 99 LEU A CA 1
ATOM 767 C C . LEU A 1 99 ? 0.672 23.394 -11.756 1.00 62.16 99 LEU A C 1
ATOM 769 O O . LEU A 1 99 ? 1.724 24.028 -11.775 1.00 62.16 99 LEU A O 1
ATOM 773 N N . SER A 1 100 ? -0.142 23.407 -10.698 1.00 59.84 100 SER A N 1
ATOM 774 C CA . SER A 1 100 ? 0.116 24.133 -9.445 1.00 59.84 100 SER A CA 1
ATOM 775 C C . SER A 1 100 ? 0.633 23.230 -8.314 1.00 59.84 100 SER A C 1
ATOM 777 O O . SER A 1 100 ? 0.444 23.546 -7.138 1.00 59.84 100 SER A O 1
ATOM 779 N N . ALA A 1 101 ? 1.191 22.062 -8.645 1.00 60.59 101 ALA A N 1
ATOM 780 C CA . ALA A 1 101 ? 1.410 20.993 -7.679 1.00 60.59 101 ALA A CA 1
ATOM 781 C C . ALA A 1 101 ? 2.431 21.368 -6.588 1.00 60.59 101 ALA A C 1
ATOM 783 O O . ALA A 1 101 ? 3.606 21.622 -6.854 1.00 60.59 101 ALA A O 1
ATOM 784 N N . GLU A 1 102 ? 1.979 21.338 -5.331 1.00 66.81 102 GLU A N 1
ATOM 785 C CA . GLU A 1 102 ? 2.861 21.288 -4.164 1.00 66.81 102 GLU A CA 1
ATOM 786 C C . GLU A 1 102 ? 3.789 20.070 -4.251 1.00 66.81 102 GLU A C 1
ATOM 788 O O . GLU A 1 102 ? 3.390 19.000 -4.719 1.00 66.81 102 GLU A O 1
ATOM 793 N N . ILE A 1 103 ? 5.004 20.200 -3.713 1.00 74.94 103 ILE A N 1
ATOM 794 C CA . ILE A 1 103 ? 5.914 19.063 -3.556 1.00 74.94 103 ILE A CA 1
ATOM 795 C C . ILE A 1 103 ? 5.236 18.033 -2.640 1.00 74.94 103 ILE A C 1
ATOM 797 O O . ILE A 1 103 ? 5.030 18.263 -1.443 1.00 74.94 103 ILE A O 1
ATOM 801 N N . LEU A 1 104 ? 4.848 16.895 -3.218 1.00 79.25 104 LEU A N 1
ATOM 802 C CA . LEU A 1 104 ? 4.266 15.782 -2.478 1.00 79.25 104 LEU A CA 1
ATOM 803 C C . LEU A 1 104 ? 5.360 15.022 -1.717 1.00 79.25 104 LEU A C 1
ATOM 805 O O . LEU A 1 104 ? 6.495 14.945 -2.191 1.00 79.25 104 LEU A O 1
ATOM 809 N N . PRO A 1 105 ? 5.040 14.449 -0.541 1.00 83.06 105 PRO A N 1
ATOM 810 C CA . PRO A 1 105 ? 5.994 13.631 0.196 1.00 83.06 105 PRO A CA 1
ATOM 811 C C . PRO A 1 105 ? 6.434 12.448 -0.667 1.00 83.06 105 PRO A C 1
ATOM 813 O O . PRO A 1 105 ? 5.619 11.864 -1.377 1.00 83.06 105 PRO A O 1
ATOM 816 N N . VAL A 1 106 ? 7.704 12.065 -0.607 1.00 85.44 106 VAL A N 1
ATOM 817 C CA . VAL A 1 106 ? 8.157 10.852 -1.294 1.00 85.44 106 VAL A CA 1
ATOM 818 C C . VAL A 1 106 ? 7.525 9.647 -0.597 1.00 85.44 106 VAL A C 1
ATOM 820 O O . VAL A 1 106 ? 7.650 9.507 0.614 1.00 85.44 106 VAL A O 1
ATOM 823 N N . VAL A 1 107 ? 6.824 8.807 -1.362 1.00 86.50 107 VAL A N 1
ATOM 824 C CA . VAL A 1 107 ? 6.328 7.503 -0.905 1.00 86.50 107 VAL A CA 1
ATOM 825 C C . VAL A 1 107 ? 7.150 6.442 -1.610 1.00 86.50 107 VAL A C 1
ATOM 827 O O . VAL A 1 107 ? 7.160 6.364 -2.840 1.00 86.50 107 VAL A O 1
ATOM 830 N N . THR A 1 108 ? 7.870 5.654 -0.828 1.00 89.31 108 THR A N 1
ATOM 831 C CA . THR A 1 108 ? 8.681 4.545 -1.311 1.00 89.31 108 THR A CA 1
ATOM 832 C C . THR A 1 108 ? 7.869 3.256 -1.331 1.00 89.31 108 THR A C 1
ATOM 834 O O . THR A 1 108 ? 6.836 3.118 -0.675 1.00 89.31 108 THR A O 1
ATOM 837 N N . PHE A 1 109 ? 8.365 2.263 -2.064 1.00 85.88 109 PHE A N 1
ATOM 838 C CA . PHE A 1 109 ? 7.781 0.926 -2.036 1.00 85.88 109 PHE A CA 1
ATOM 839 C C . PHE A 1 109 ? 7.831 0.292 -0.632 1.00 85.88 109 PHE A C 1
ATOM 841 O O . PHE A 1 109 ? 6.909 -0.423 -0.252 1.00 85.88 109 PHE A O 1
ATOM 848 N N . ASN A 1 110 ? 8.863 0.601 0.161 1.00 89.44 110 ASN A N 1
ATOM 849 C CA . ASN A 1 110 ? 8.966 0.131 1.543 1.00 89.44 110 ASN A CA 1
ATOM 850 C C . ASN A 1 110 ? 7.889 0.746 2.444 1.00 89.44 110 ASN A C 1
ATOM 852 O O . ASN A 1 110 ? 7.387 0.055 3.323 1.00 89.44 110 ASN A O 1
ATOM 856 N N . ASP A 1 111 ? 7.494 2.000 2.204 1.00 91.06 111 ASP A N 1
ATOM 857 C CA . ASP A 1 111 ? 6.397 2.630 2.948 1.00 91.06 111 ASP A CA 1
ATOM 858 C C . ASP A 1 111 ? 5.066 1.924 2.657 1.00 91.06 111 ASP A C 1
ATOM 860 O O . ASP A 1 111 ? 4.312 1.609 3.574 1.00 91.06 111 ASP A O 1
ATOM 864 N N . ILE A 1 112 ? 4.803 1.616 1.381 1.00 91.50 112 ILE A N 1
ATOM 865 C CA . ILE A 1 112 ? 3.618 0.854 0.955 1.00 91.50 112 ILE A CA 1
ATOM 866 C C . I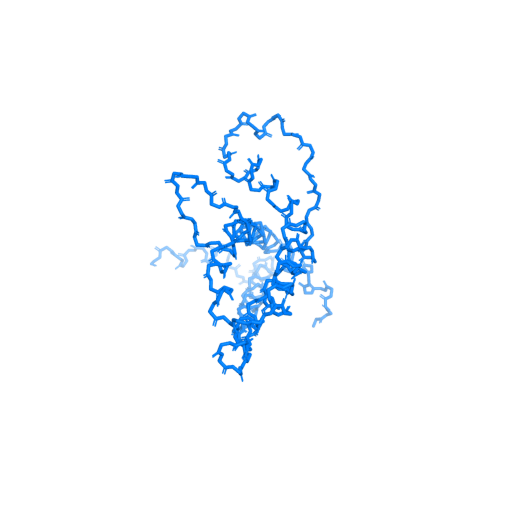LE A 1 112 ? 3.620 -0.533 1.602 1.00 91.50 112 ILE A C 1
ATOM 868 O O . ILE A 1 112 ? 2.632 -0.918 2.226 1.00 91.50 112 ILE A O 1
ATOM 872 N N . ARG A 1 113 ? 4.736 -1.265 1.493 1.00 91.56 113 ARG A N 1
ATOM 873 C CA . ARG A 1 113 ? 4.890 -2.597 2.087 1.00 91.56 113 ARG A CA 1
ATOM 874 C C . ARG A 1 113 ? 4.664 -2.567 3.598 1.00 91.56 113 ARG A C 1
ATOM 876 O O . ARG A 1 113 ? 3.857 -3.339 4.095 1.00 91.56 113 ARG A O 1
ATOM 883 N N . GLY A 1 114 ? 5.310 -1.647 4.311 1.00 93.62 114 GLY A N 1
ATOM 884 C CA . GLY A 1 114 ? 5.193 -1.556 5.766 1.00 93.62 114 GLY A CA 1
ATOM 885 C C . GLY A 1 114 ? 3.777 -1.217 6.242 1.00 93.62 114 GLY A C 1
ATOM 886 O O . GLY A 1 114 ? 3.370 -1.647 7.319 1.00 93.62 114 GLY A O 1
ATOM 887 N N . VAL A 1 115 ? 2.999 -0.468 5.452 1.00 95.44 115 VAL A N 1
ATOM 888 C CA . VAL A 1 115 ? 1.572 -0.252 5.739 1.00 95.44 115 VAL A CA 1
ATOM 889 C C . VAL A 1 115 ? 0.768 -1.531 5.506 1.00 95.44 115 VAL A C 1
ATOM 891 O O . VAL A 1 115 ? -0.048 -1.876 6.356 1.00 95.44 115 VAL A O 1
ATOM 894 N N . LEU A 1 116 ? 1.005 -2.254 4.406 1.00 93.44 116 LEU A N 1
ATOM 895 C CA . LEU A 1 116 ? 0.313 -3.517 4.119 1.00 93.44 116 LEU A CA 1
ATOM 896 C C . LEU A 1 116 ? 0.576 -4.581 5.192 1.00 93.44 116 LEU A C 1
ATOM 898 O O . LEU A 1 116 ? -0.379 -5.175 5.678 1.00 93.44 116 LEU A O 1
ATOM 902 N N . GLU A 1 117 ? 1.824 -4.744 5.632 1.00 93.88 117 GLU A N 1
ATOM 903 C CA . GLU A 1 117 ? 2.199 -5.671 6.714 1.00 93.88 117 GLU A CA 1
ATOM 904 C C . GLU A 1 117 ? 1.450 -5.356 8.020 1.00 93.88 117 GLU A C 1
ATOM 906 O O . GLU A 1 117 ? 0.987 -6.250 8.727 1.00 93.88 117 GLU A O 1
ATOM 911 N N . LYS A 1 118 ? 1.269 -4.068 8.343 1.00 96.00 118 LYS A N 1
ATOM 912 C CA . LYS A 1 118 ? 0.499 -3.653 9.526 1.00 96.00 118 LYS A CA 1
ATOM 913 C C . LYS A 1 118 ? -0.995 -3.905 9.364 1.00 96.00 118 LYS A C 1
ATOM 915 O O . LYS A 1 118 ? -1.648 -4.279 10.335 1.00 96.00 118 LYS A O 1
ATOM 920 N N . ILE A 1 119 ? -1.538 -3.700 8.164 1.00 95.12 119 ILE A N 1
ATOM 921 C CA . ILE A 1 119 ? -2.937 -4.023 7.857 1.00 95.12 119 ILE A CA 1
ATOM 922 C C . ILE A 1 119 ? -3.165 -5.530 7.997 1.00 95.12 119 ILE A C 1
ATOM 924 O O . ILE A 1 119 ? -4.122 -5.932 8.651 1.00 95.12 119 ILE A O 1
ATOM 928 N N . GLU A 1 120 ? -2.276 -6.358 7.451 1.00 94.44 120 GLU A N 1
ATOM 929 C CA . GLU A 1 120 ? -2.305 -7.812 7.622 1.00 94.44 120 GLU A CA 1
ATOM 930 C C . GLU A 1 120 ? -2.258 -8.205 9.101 1.00 94.44 120 GLU A C 1
ATOM 932 O O . GLU A 1 120 ? -3.096 -8.985 9.551 1.00 94.44 120 GLU A O 1
ATOM 937 N N . ALA A 1 121 ? -1.341 -7.626 9.879 1.00 94.88 121 ALA A N 1
ATOM 938 C CA . ALA A 1 121 ? -1.255 -7.886 11.311 1.00 94.88 121 ALA A CA 1
ATOM 939 C C . ALA A 1 121 ? -2.558 -7.517 12.041 1.00 94.88 121 ALA A C 1
ATOM 941 O O . ALA A 1 121 ? -3.043 -8.302 12.853 1.00 94.88 121 ALA A O 1
ATOM 942 N N . LEU A 1 122 ? -3.163 -6.366 11.718 1.00 95.81 122 LEU A N 1
ATOM 943 C CA . LEU A 1 122 ? -4.459 -5.964 12.270 1.00 95.81 122 LEU A CA 1
ATOM 944 C C . LEU A 1 122 ? -5.559 -6.970 11.916 1.00 95.81 122 LEU A C 1
ATOM 946 O O . LEU A 1 122 ? -6.326 -7.354 12.791 1.00 95.81 122 LEU A O 1
ATOM 950 N N . LEU A 1 123 ? -5.654 -7.400 10.657 1.00 94.62 123 LEU A N 1
ATOM 951 C CA . LEU A 1 123 ? -6.665 -8.375 10.241 1.00 94.62 123 LEU A CA 1
ATOM 952 C C . LEU A 1 123 ? -6.452 -9.723 10.938 1.00 94.62 123 LEU A C 1
ATOM 954 O O . LEU A 1 123 ? -7.419 -10.341 11.376 1.00 94.62 123 LEU A O 1
ATOM 958 N N . ASN A 1 124 ? -5.200 -10.143 11.113 1.00 95.06 124 ASN A N 1
ATOM 959 C CA . ASN A 1 124 ? -4.865 -11.357 11.847 1.00 95.06 124 ASN A CA 1
ATOM 960 C C . ASN A 1 124 ? -5.203 -11.278 13.344 1.00 95.06 124 ASN A C 1
ATOM 962 O O . ASN A 1 124 ? -5.527 -12.313 13.916 1.00 95.06 124 ASN A O 1
ATOM 966 N N . LEU A 1 125 ? -5.226 -10.090 13.969 1.00 94.88 125 LEU A N 1
ATOM 967 C CA . LEU A 1 125 ? -5.767 -9.945 15.331 1.00 94.88 125 LEU A CA 1
ATOM 968 C C . LEU A 1 125 ? -7.243 -10.356 15.388 1.00 94.88 125 LEU A C 1
ATOM 970 O O . LEU A 1 125 ? -7.633 -11.093 16.286 1.00 94.88 125 LEU A O 1
ATOM 974 N N . PHE A 1 126 ? -8.054 -9.924 14.417 1.00 94.38 126 PHE A N 1
ATOM 975 C CA . PHE A 1 126 ? -9.468 -10.309 14.344 1.00 94.38 126 PHE A CA 1
ATOM 976 C C . PHE A 1 126 ? -9.642 -11.801 14.045 1.00 94.38 126 PHE A C 1
ATOM 978 O O . PHE A 1 126 ? -10.451 -12.458 14.694 1.00 94.38 126 PHE A O 1
ATOM 985 N N . TYR A 1 127 ? -8.882 -12.351 13.092 1.00 93.62 127 TYR A N 1
ATOM 986 C CA . TYR A 1 127 ? -8.927 -13.791 12.809 1.00 93.62 127 TYR A CA 1
ATOM 987 C C . TYR A 1 127 ? -8.549 -14.626 14.031 1.00 93.62 127 TYR A C 1
ATOM 989 O O . TYR A 1 127 ? -9.190 -15.636 14.309 1.00 93.62 127 TYR A O 1
ATOM 997 N N . TRP A 1 128 ? -7.541 -14.200 14.786 1.00 94.19 128 TRP A N 1
ATOM 998 C CA . TRP A 1 128 ? -7.154 -14.917 15.989 1.00 94.19 128 TRP A CA 1
ATOM 999 C C . TRP A 1 128 ? -8.249 -14.855 17.055 1.00 94.19 128 TRP A C 1
ATOM 1001 O O . TRP A 1 128 ? -8.631 -15.892 17.586 1.00 94.19 128 TRP A O 1
ATOM 1011 N N . GLU A 1 129 ? -8.801 -13.669 17.308 1.00 94.12 129 GLU A N 1
ATOM 1012 C CA . GLU A 1 129 ? -9.815 -13.466 18.345 1.00 94.12 129 GLU A CA 1
ATOM 1013 C C . GLU A 1 129 ? -11.105 -14.254 18.079 1.00 94.12 129 GLU A C 1
ATOM 1015 O O . GLU A 1 129 ? -11.633 -14.920 18.967 1.00 94.12 129 GLU A O 1
ATOM 1020 N N . PHE A 1 130 ? -11.612 -14.212 16.845 1.00 92.44 130 PHE A N 1
ATOM 1021 C CA . PHE A 1 130 ? -12.920 -14.790 16.524 1.00 92.44 130 PHE A CA 1
ATOM 1022 C C . PHE A 1 130 ? -12.852 -16.226 15.994 1.00 92.44 130 PHE A C 1
ATOM 1024 O O . PHE A 1 130 ? -13.788 -16.995 16.203 1.00 92.44 130 PHE A O 1
ATOM 1031 N N . GLU A 1 131 ? -11.759 -16.609 15.332 1.00 92.19 131 GLU A N 1
ATOM 1032 C CA . GLU A 1 131 ? -11.636 -17.898 14.632 1.00 92.19 131 GLU A CA 1
ATOM 1033 C C . GLU A 1 131 ? -10.483 -18.763 15.174 1.00 92.19 131 GLU A C 1
ATOM 1035 O O . GLU A 1 131 ? -10.327 -19.911 14.757 1.00 92.19 131 GLU A O 1
ATOM 1040 N N . ASN A 1 132 ? -9.664 -18.252 16.106 1.00 92.12 132 ASN A N 1
ATOM 1041 C CA . ASN A 1 132 ? -8.455 -18.921 16.613 1.00 92.12 132 ASN A CA 1
ATOM 1042 C C . ASN A 1 132 ? -7.525 -19.412 15.487 1.00 92.12 132 ASN A C 1
ATOM 1044 O O . ASN A 1 132 ? -6.940 -20.497 15.552 1.00 92.12 132 ASN A O 1
ATOM 1048 N N . THR A 1 133 ? -7.405 -18.617 14.422 1.00 93.06 133 THR A N 1
ATOM 1049 C CA . THR A 1 133 ? -6.566 -18.925 13.260 1.00 93.06 133 THR A CA 1
ATOM 1050 C C . THR A 1 133 ? -5.881 -17.673 12.720 1.00 93.06 133 THR A C 1
ATOM 1052 O O . THR A 1 133 ? -6.156 -16.561 13.165 1.00 93.06 133 THR A O 1
ATOM 1055 N N . THR A 1 134 ? -4.975 -17.844 11.761 1.00 90.25 134 THR A N 1
ATOM 1056 C CA . THR A 1 134 ? -4.357 -16.742 11.019 1.00 90.25 134 THR A CA 1
ATOM 1057 C C . THR A 1 134 ? -4.533 -16.953 9.521 1.00 90.25 134 THR A C 1
ATOM 1059 O O . THR A 1 134 ? -4.490 -18.073 9.009 1.00 90.25 134 THR A O 1
ATOM 1062 N N . MET A 1 135 ? -4.740 -15.857 8.800 1.00 87.44 135 MET A N 1
ATOM 1063 C CA . MET A 1 135 ? -4.766 -15.833 7.347 1.00 87.44 135 MET A CA 1
ATOM 1064 C C . MET A 1 135 ? -3.358 -15.550 6.815 1.00 87.44 135 MET A C 1
ATOM 1066 O O . MET A 1 135 ? -2.669 -14.646 7.287 1.00 87.44 135 MET A O 1
ATOM 1070 N N . PHE A 1 136 ? -2.946 -16.313 5.800 1.00 84.62 136 PHE A N 1
ATOM 1071 C CA . PHE A 1 136 ? -1.694 -16.089 5.079 1.00 84.62 136 PHE A CA 1
ATOM 1072 C C . PHE A 1 136 ? -1.942 -15.205 3.851 1.00 84.62 136 PHE A C 1
ATOM 1074 O O . PHE A 1 136 ? -2.383 -15.703 2.810 1.00 84.62 136 PHE A O 1
ATOM 1081 N N . PHE A 1 137 ? -1.643 -13.909 3.948 1.00 81.31 137 PHE A N 1
ATOM 1082 C CA . PHE A 1 137 ? -1.914 -12.958 2.863 1.00 81.31 137 PHE A CA 1
ATOM 1083 C C . PHE A 1 137 ? -0.911 -13.060 1.696 1.00 81.31 137 PHE A C 1
ATOM 1085 O O . PHE A 1 137 ? -1.241 -12.694 0.570 1.00 81.31 137 PHE A O 1
ATOM 1092 N N . ASP A 1 138 ? 0.259 -13.663 1.921 1.00 73.94 138 ASP A N 1
ATOM 1093 C CA . ASP A 1 138 ? 1.350 -13.782 0.938 1.00 73.94 138 ASP A CA 1
ATOM 1094 C C . ASP A 1 138 ? 1.255 -14.996 -0.015 1.00 73.94 138 ASP A C 1
ATOM 1096 O O . ASP A 1 138 ? 2.203 -15.324 -0.730 1.00 73.94 138 ASP A O 1
ATOM 1100 N N . THR A 1 139 ? 0.129 -15.712 -0.054 1.00 62.16 139 THR A N 1
ATOM 1101 C CA . THR A 1 139 ? 0.076 -17.060 -0.662 1.00 62.16 139 THR A CA 1
ATOM 1102 C C . THR A 1 139 ? -0.282 -17.128 -2.147 1.00 62.16 139 THR A C 1
ATOM 1104 O O . THR A 1 139 ? -0.555 -18.214 -2.658 1.00 62.16 139 THR A O 1
ATOM 1107 N N . LEU A 1 140 ? -0.223 -16.026 -2.896 1.00 54.16 140 LEU A N 1
ATOM 1108 C CA . LEU A 1 140 ? -0.409 -16.093 -4.348 1.00 54.16 140 LEU A CA 1
ATOM 1109 C C . LEU A 1 140 ? 0.917 -16.436 -5.044 1.00 54.16 140 LEU A C 1
ATOM 1111 O O . LEU A 1 140 ? 1.807 -15.584 -5.101 1.00 54.16 140 LEU A O 1
ATOM 1115 N N . PRO A 1 141 ? 1.077 -17.641 -5.631 1.00 54.53 141 PRO A N 1
ATOM 1116 C CA . PRO A 1 141 ? 2.219 -17.901 -6.488 1.00 54.53 141 PRO A CA 1
ATOM 1117 C C . PRO A 1 141 ? 2.108 -16.987 -7.708 1.00 54.53 141 PRO A C 1
ATOM 1119 O O . PRO A 1 141 ? 1.247 -17.173 -8.571 1.00 54.53 141 PRO A O 1
ATOM 1122 N N . ALA A 1 142 ? 2.984 -15.989 -7.794 1.00 56.12 142 ALA A N 1
ATOM 1123 C CA . ALA A 1 142 ? 3.160 -15.244 -9.024 1.00 56.12 142 ALA A CA 1
ATOM 1124 C C . ALA A 1 142 ? 3.667 -16.231 -10.083 1.00 56.12 142 ALA A C 1
ATOM 1126 O O . ALA A 1 142 ? 4.819 -16.664 -10.052 1.00 56.12 142 ALA A O 1
ATOM 1127 N N . THR A 1 143 ? 2.802 -16.631 -11.016 1.00 56.66 143 THR A N 1
ATOM 1128 C CA . THR A 1 143 ? 3.260 -17.308 -12.232 1.00 56.66 143 THR A CA 1
ATOM 1129 C C . THR A 1 143 ? 4.333 -16.444 -12.883 1.00 56.66 143 THR A C 1
ATOM 1131 O O . THR A 1 143 ? 4.146 -15.230 -12.976 1.00 56.66 143 THR A O 1
ATOM 1134 N N . ASP A 1 144 ? 5.425 -17.060 -13.343 1.00 61.44 144 ASP A N 1
ATOM 1135 C CA . ASP A 1 144 ? 6.576 -16.368 -13.929 1.00 61.44 144 ASP A CA 1
ATOM 1136 C C . ASP A 1 144 ? 6.228 -15.707 -15.282 1.00 61.44 144 ASP A C 1
ATOM 1138 O O . ASP A 1 144 ? 6.559 -16.178 -16.373 1.00 61.44 144 ASP A O 1
ATOM 1142 N N . LEU A 1 145 ? 5.500 -14.593 -15.211 1.00 59.59 145 LEU A N 1
ATOM 1143 C CA . LEU A 1 145 ? 5.245 -13.667 -16.314 1.00 59.59 145 LEU A CA 1
ATOM 1144 C C . LEU A 1 145 ? 6.563 -13.074 -16.832 1.00 59.59 145 LEU A C 1
ATOM 1146 O O . LEU A 1 145 ? 6.699 -12.807 -18.029 1.00 59.59 145 LEU A O 1
ATOM 1150 N N . THR A 1 146 ? 7.543 -12.930 -15.940 1.00 66.94 146 THR A N 1
ATOM 1151 C CA . THR A 1 146 ? 8.900 -12.449 -16.209 1.00 66.94 146 THR A CA 1
ATOM 1152 C C . THR A 1 146 ? 9.628 -13.326 -17.220 1.00 66.94 146 THR A C 1
ATOM 1154 O O . THR A 1 146 ? 10.174 -12.792 -18.182 1.00 66.94 146 THR A O 1
ATOM 1157 N N . GLY A 1 147 ? 9.563 -14.652 -17.098 1.00 72.81 147 GLY A N 1
ATOM 1158 C CA . GLY A 1 147 ? 10.251 -15.579 -18.000 1.00 72.81 147 GLY A CA 1
ATOM 1159 C C . GLY A 1 147 ? 9.771 -15.492 -19.453 1.00 72.81 147 GLY A C 1
ATOM 1160 O O . GLY A 1 147 ? 10.578 -15.454 -20.386 1.00 72.81 147 GLY A O 1
ATOM 1161 N N . LYS A 1 148 ? 8.454 -15.384 -19.682 1.00 74.62 148 LYS A N 1
ATOM 1162 C CA . LYS A 1 148 ? 7.898 -15.209 -21.042 1.00 74.62 148 LYS A CA 1
ATOM 1163 C C . LYS A 1 148 ? 8.269 -13.854 -21.643 1.00 74.62 148 LYS A C 1
ATOM 1165 O O . LYS A 1 148 ? 8.584 -13.768 -22.834 1.00 74.62 148 LYS A O 1
ATOM 1170 N N . MET A 1 149 ? 8.230 -12.803 -20.829 1.00 75.50 149 MET A N 1
ATOM 1171 C CA . MET A 1 149 ? 8.620 -11.455 -21.235 1.00 75.50 149 MET A CA 1
ATOM 1172 C C . MET A 1 149 ? 10.109 -11.397 -21.600 1.00 75.50 149 MET A C 1
ATOM 1174 O O . MET A 1 149 ? 10.464 -10.881 -22.659 1.00 75.50 149 MET A O 1
ATOM 1178 N N . GLU A 1 150 ? 10.964 -11.998 -20.775 1.00 79.25 150 GLU A N 1
ATOM 1179 C CA . GLU A 1 150 ? 12.407 -12.091 -20.986 1.00 79.25 150 GLU A CA 1
ATOM 1180 C C . GLU A 1 150 ? 12.733 -12.832 -22.292 1.00 79.25 150 GLU A C 1
ATOM 1182 O O . GLU A 1 150 ? 13.427 -12.294 -23.159 1.00 79.25 150 GLU A O 1
ATOM 1187 N N . ALA A 1 151 ? 12.154 -14.018 -22.502 1.00 83.31 151 ALA A N 1
ATOM 1188 C CA . ALA A 1 151 ? 12.348 -14.782 -23.735 1.00 83.31 151 ALA A CA 1
ATOM 1189 C C . ALA A 1 151 ? 11.917 -13.996 -24.987 1.00 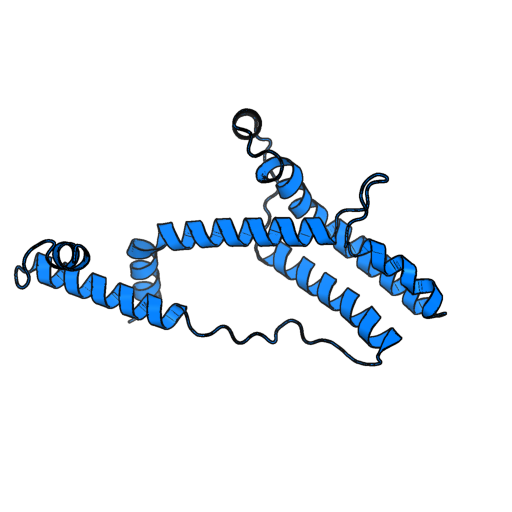83.31 151 ALA A C 1
ATOM 1191 O O . ALA A 1 151 ? 12.561 -14.077 -26.036 1.00 83.31 151 ALA A O 1
ATOM 1192 N N . THR A 1 152 ? 10.838 -13.218 -24.884 1.00 83.94 152 THR A N 1
ATOM 1193 C CA . THR A 1 152 ? 10.340 -12.379 -25.983 1.00 83.94 152 THR A CA 1
ATOM 1194 C C . THR A 1 152 ? 11.294 -11.223 -26.284 1.00 83.94 152 THR A C 1
ATOM 1196 O O . THR A 1 152 ? 11.600 -10.976 -27.451 1.00 83.94 152 THR A O 1
ATOM 1199 N N . ALA A 1 153 ? 11.825 -10.555 -25.255 1.00 84.69 153 ALA A N 1
ATOM 1200 C CA . ALA A 1 153 ? 12.799 -9.476 -25.414 1.00 84.69 153 ALA A CA 1
ATOM 1201 C C . ALA A 1 153 ? 14.091 -9.961 -26.090 1.00 84.69 153 ALA A C 1
ATOM 1203 O O . ALA A 1 153 ? 14.606 -9.290 -26.988 1.00 84.69 153 ALA A O 1
ATOM 1204 N N . TYR A 1 154 ? 14.580 -11.150 -25.726 1.00 85.31 154 TYR A N 1
ATOM 1205 C CA . TYR A 1 154 ? 15.751 -11.739 -26.378 1.00 85.31 154 TYR A CA 1
ATOM 1206 C C . TYR A 1 154 ? 15.494 -12.092 -27.839 1.00 85.31 154 TYR A C 1
ATOM 1208 O O . TYR A 1 154 ? 16.324 -11.780 -28.690 1.00 85.31 154 TYR A O 1
ATOM 1216 N N . LYS A 1 155 ? 14.342 -12.697 -28.154 1.00 85.12 155 LYS A N 1
ATOM 1217 C CA . LYS A 1 155 ? 13.976 -13.003 -29.546 1.00 85.12 155 LYS A CA 1
ATOM 1218 C C . LYS A 1 155 ? 13.909 -11.738 -30.397 1.00 85.12 155 LYS A C 1
ATOM 1220 O O . LYS A 1 155 ? 14.448 -11.728 -31.498 1.00 85.12 155 LYS A O 1
ATOM 1225 N N . ALA A 1 156 ? 13.309 -10.670 -29.874 1.00 84.75 156 ALA A N 1
ATOM 1226 C CA . ALA A 1 156 ? 13.263 -9.381 -30.557 1.00 84.75 156 ALA A CA 1
ATOM 1227 C C . ALA A 1 156 ? 14.670 -8.799 -30.778 1.00 84.75 156 ALA A C 1
ATOM 1229 O O . ALA A 1 156 ? 14.972 -8.311 -31.862 1.00 84.75 156 ALA A O 1
ATOM 1230 N N . HIS A 1 157 ? 15.560 -8.897 -29.785 1.00 85.50 157 HIS A N 1
ATOM 1231 C CA . HIS A 1 157 ? 16.932 -8.415 -29.928 1.00 85.50 157 HIS A CA 1
ATOM 1232 C C . HIS A 1 157 ? 17.732 -9.201 -30.971 1.00 85.50 157 HIS A C 1
ATOM 1234 O O . HIS A 1 157 ? 18.385 -8.590 -31.814 1.00 85.50 157 HIS A O 1
ATOM 1240 N N . ALA A 1 158 ? 17.653 -10.533 -30.941 1.00 86.56 158 ALA A N 1
ATOM 1241 C CA . ALA A 1 158 ? 18.301 -11.386 -31.931 1.00 86.56 158 ALA A CA 1
ATOM 1242 C C . ALA A 1 158 ? 17.803 -11.069 -33.346 1.00 86.56 158 ALA A C 1
ATOM 1244 O O . ALA A 1 158 ? 18.592 -10.982 -34.280 1.00 86.56 158 ALA A O 1
ATOM 1245 N N . TYR A 1 159 ? 16.502 -10.828 -33.494 1.00 85.31 159 TYR A N 1
ATOM 1246 C CA . TYR A 1 159 ? 15.909 -10.457 -34.769 1.00 85.31 159 TYR A CA 1
ATOM 1247 C C . TYR A 1 159 ? 16.438 -9.109 -35.294 1.00 85.31 159 TYR A C 1
ATOM 1249 O O . TYR A 1 159 ? 16.801 -9.008 -36.463 1.00 85.31 159 TYR A O 1
ATOM 1257 N N . ASP A 1 160 ? 16.564 -8.095 -34.432 1.00 85.06 160 ASP A N 1
ATOM 1258 C CA . ASP A 1 160 ? 17.151 -6.802 -34.813 1.00 85.06 160 ASP A CA 1
ATOM 1259 C C . ASP A 1 160 ? 18.619 -6.925 -35.259 1.00 85.06 160 ASP A C 1
ATOM 1261 O O . ASP A 1 160 ? 19.048 -6.205 -36.161 1.00 85.06 160 ASP A O 1
ATOM 1265 N N . LEU A 1 161 ? 19.394 -7.825 -34.639 1.00 87.88 161 LEU A N 1
ATOM 1266 C CA . LEU A 1 161 ? 20.774 -8.107 -35.052 1.00 87.88 161 LEU A CA 1
ATOM 1267 C C . LEU A 1 161 ? 20.807 -8.744 -36.448 1.00 87.88 161 LEU A C 1
ATOM 1269 O O . LEU A 1 161 ? 21.553 -8.286 -37.308 1.00 87.88 161 LEU A O 1
ATOM 1273 N N . LEU A 1 162 ? 19.937 -9.724 -36.706 1.00 87.94 162 LEU A N 1
ATOM 1274 C CA . LEU A 1 162 ? 19.828 -10.375 -38.015 1.00 87.94 162 LEU A CA 1
ATOM 1275 C C . LEU A 1 162 ? 19.366 -9.412 -39.124 1.00 87.94 162 LEU A C 1
ATOM 1277 O O . LEU A 1 162 ? 19.825 -9.521 -40.262 1.00 87.94 162 LEU A O 1
ATOM 1281 N N . GLU A 1 163 ? 18.480 -8.458 -38.818 1.00 87.62 163 GLU A N 1
ATOM 1282 C CA . GLU A 1 163 ? 18.125 -7.378 -39.753 1.00 87.62 163 GLU A CA 1
ATOM 1283 C C . GLU A 1 163 ? 19.306 -6.433 -40.017 1.00 87.62 163 GLU A C 1
ATOM 1285 O O . GLU A 1 163 ? 19.501 -5.995 -41.153 1.00 87.62 163 GLU A O 1
ATOM 1290 N N . ALA A 1 164 ? 20.091 -6.101 -38.986 1.00 87.44 164 ALA A N 1
ATOM 1291 C CA . ALA A 1 164 ? 21.268 -5.242 -39.120 1.00 87.44 164 ALA A CA 1
ATOM 1292 C C . ALA A 1 164 ? 22.373 -5.902 -39.962 1.00 87.44 164 ALA A C 1
ATOM 1294 O O . ALA A 1 164 ? 23.031 -5.222 -40.747 1.00 87.44 164 ALA A O 1
ATOM 1295 N N . GLU A 1 165 ? 22.524 -7.221 -39.847 1.00 91.88 165 GLU A N 1
ATOM 1296 C CA . GLU A 1 165 ? 23.431 -8.049 -40.652 1.00 91.88 165 GLU A CA 1
ATOM 1297 C C . GLU A 1 165 ? 22.901 -8.322 -42.072 1.00 91.88 165 GLU A C 1
ATOM 1299 O O . GLU A 1 165 ? 23.613 -8.876 -42.906 1.00 91.88 165 GLU A O 1
ATOM 1304 N N . GLY A 1 166 ? 21.660 -7.924 -42.378 1.00 88.25 166 GLY A N 1
ATOM 1305 C CA . GLY A 1 166 ? 21.041 -8.104 -43.695 1.00 88.25 166 GLY A CA 1
ATOM 1306 C C . GLY A 1 166 ? 20.596 -9.537 -44.002 1.00 88.25 166 GLY A C 1
ATOM 1307 O O . GLY A 1 166 ? 20.219 -9.823 -45.137 1.00 88.25 166 GLY A O 1
ATOM 1308 N N . ILE A 1 167 ? 20.612 -10.430 -43.008 1.00 89.88 167 ILE A N 1
ATOM 1309 C CA . ILE A 1 167 ? 20.178 -11.830 -43.133 1.00 89.88 167 ILE A CA 1
ATOM 1310 C C . ILE A 1 167 ? 18.653 -11.908 -43.279 1.00 89.88 167 ILE A C 1
ATOM 1312 O O . ILE A 1 167 ? 18.136 -12.765 -43.995 1.00 89.88 167 ILE A O 1
ATOM 1316 N N . VAL A 1 168 ? 17.928 -11.001 -42.617 1.00 86.50 168 VAL A N 1
ATOM 1317 C CA . VAL A 1 168 ? 16.461 -10.940 -42.637 1.00 86.50 168 VAL A CA 1
ATOM 1318 C C . VAL A 1 168 ? 15.987 -9.606 -43.236 1.00 86.50 168 VAL A C 1
ATOM 1320 O O . VAL A 1 168 ? 16.562 -8.557 -42.929 1.00 86.50 168 VAL A O 1
ATOM 1323 N N . PRO A 1 169 ? 14.936 -9.595 -44.082 1.00 83.38 169 PRO A N 1
ATOM 1324 C CA . PRO A 1 169 ? 14.360 -8.366 -44.615 1.00 83.38 169 PRO A CA 1
ATOM 1325 C C . PRO A 1 169 ? 13.867 -7.412 -43.520 1.00 83.38 169 PRO A C 1
ATOM 1327 O O . PRO A 1 169 ? 13.160 -7.810 -42.593 1.00 83.38 169 PRO A O 1
ATOM 1330 N N . LYS A 1 170 ? 14.140 -6.114 -43.696 1.00 80.88 170 LYS A N 1
ATOM 1331 C CA . LYS A 1 170 ? 13.685 -5.077 -42.760 1.00 80.88 170 LYS A CA 1
ATOM 1332 C C . LYS A 1 170 ? 12.165 -5.085 -42.569 1.00 80.88 170 LYS A C 1
ATOM 1334 O O . LYS A 1 170 ? 11.386 -5.075 -43.536 1.00 80.88 170 LYS A O 1
ATOM 1339 N N . MET A 1 171 ? 11.762 -4.996 -41.305 1.00 78.19 171 MET A N 1
ATOM 1340 C CA . MET A 1 171 ? 10.388 -4.886 -40.822 1.00 78.19 171 MET A CA 1
ATOM 1341 C C . MET A 1 171 ? 9.485 -6.051 -41.256 1.00 78.19 171 MET A C 1
ATOM 1343 O O . MET A 1 171 ? 8.268 -5.876 -41.354 1.00 78.19 171 MET A O 1
ATOM 1347 N N . GLU A 1 172 ? 10.034 -7.236 -41.545 1.00 77.62 172 GLU A 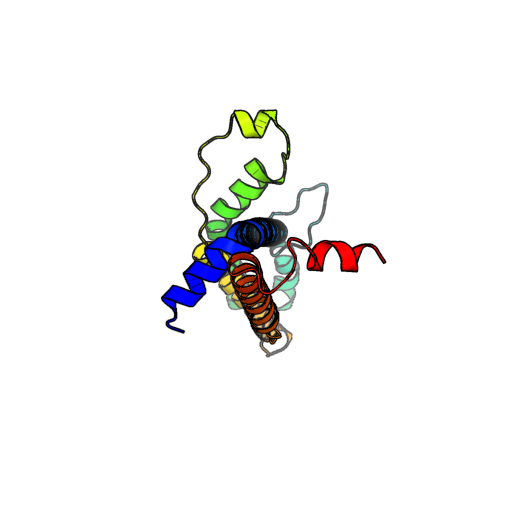N 1
ATOM 1348 C CA . GLU A 1 172 ? 9.229 -8.388 -41.983 1.00 77.62 172 GLU A CA 1
ATOM 1349 C C . GLU A 1 172 ? 8.224 -8.825 -40.902 1.00 77.62 172 GLU A C 1
ATOM 1351 O O . GLU A 1 172 ? 7.055 -9.068 -41.206 1.00 77.62 172 GLU A O 1
ATOM 1356 N N . TRP A 1 173 ? 8.623 -8.806 -39.626 1.00 70.88 173 TRP A N 1
ATOM 1357 C CA . TRP A 1 173 ? 7.745 -9.135 -38.496 1.00 70.88 173 TRP A CA 1
ATOM 1358 C C . TRP A 1 173 ? 6.482 -8.260 -38.426 1.00 70.88 173 TRP A C 1
ATOM 1360 O O . TRP A 1 173 ? 5.413 -8.758 -38.080 1.00 70.88 173 TRP A O 1
ATOM 1370 N N . ARG A 1 174 ? 6.554 -6.979 -38.823 1.00 71.00 174 ARG A N 1
ATOM 1371 C CA . ARG A 1 174 ? 5.387 -6.073 -38.854 1.00 71.00 174 ARG A CA 1
ATOM 1372 C C . ARG A 1 174 ? 4.392 -6.419 -39.957 1.00 71.00 174 ARG A C 1
ATOM 1374 O O . ARG A 1 174 ? 3.214 -6.094 -39.832 1.00 71.00 174 ARG A O 1
ATOM 1381 N N . ARG A 1 175 ? 4.846 -7.051 -41.043 1.00 71.19 175 ARG A N 1
ATOM 1382 C CA . ARG A 1 175 ? 3.976 -7.426 -42.169 1.00 71.19 175 ARG A CA 1
ATOM 1383 C C . ARG A 1 175 ? 3.077 -8.607 -41.821 1.00 71.19 175 ARG A C 1
ATOM 1385 O O . ARG A 1 175 ? 1.962 -8.671 -42.320 1.00 71.19 175 ARG A O 1
ATOM 1392 N N . ARG A 1 176 ? 3.535 -9.498 -40.936 1.00 62.44 176 ARG A N 1
ATOM 1393 C CA . ARG A 1 176 ? 2.807 -10.715 -40.543 1.00 62.44 176 ARG A CA 1
ATOM 1394 C C . ARG A 1 176 ? 1.675 -10.476 -39.535 1.00 62.44 176 ARG A C 1
ATOM 1396 O O . ARG A 1 176 ? 0.812 -11.327 -39.411 1.00 62.44 176 ARG A O 1
ATOM 1403 N N . VAL A 1 177 ? 1.655 -9.331 -38.847 1.00 56.69 177 VAL A N 1
ATOM 1404 C CA . VAL A 1 177 ? 0.621 -8.979 -37.846 1.00 56.69 177 VAL A CA 1
ATOM 1405 C C . VAL A 1 177 ? -0.641 -8.370 -38.489 1.00 56.69 177 VAL A C 1
ATOM 1407 O O . VAL A 1 177 ? -1.649 -8.186 -37.822 1.00 56.69 177 VAL A O 1
ATOM 1410 N N . LYS A 1 178 ? -0.608 -8.049 -39.791 1.00 49.41 178 LYS A N 1
ATOM 1411 C CA . LYS A 1 178 ? -1.746 -7.478 -40.539 1.00 49.41 178 LYS A CA 1
ATOM 1412 C C . LYS A 1 178 ? -2.664 -8.524 -41.205 1.00 49.41 178 LYS A C 1
ATOM 1414 O O . LYS A 1 178 ? -3.474 -8.135 -42.043 1.00 49.41 178 LYS A O 1
ATOM 1419 N N . MET A 1 179 ? -2.523 -9.808 -40.872 1.00 40.59 179 MET A N 1
ATOM 1420 C CA . MET A 1 179 ? -3.409 -10.895 -41.317 1.00 40.59 179 MET A CA 1
ATOM 1421 C C . MET A 1 179 ? -4.316 -11.356 -40.185 1.00 40.59 179 MET A C 1
ATOM 1423 O O . MET A 1 179 ? -3.814 -11.422 -39.042 1.00 40.59 179 MET A O 1
#

pLDDT: mean 82.74, std 12.06, range [40.59, 96.5]

Secondary structure (DSSP, 8-state):
--HHHHHHHHHHHHHHHHHHHHHHHHHHHHHHHHHHHSPPBTTB----GGGGGGGHHHH--HHHHHHHHHHHHHHHHHTHHHHHHIIIIIS---HHHHHT---PPP--HHHHHHHHHHHHHHHHHHHHHHHS----TT------HHHHHHHHHHHHHHHHHHHHTTSS-TTHHHHHTT-

Sequence (179 aa):
MSDKARTELLGKRLGGVLGMFQSLLADEMTLSISRLTDKDSRAQTNLSLWALRAAIPDAKDVEFEKNVNGALDQIIKDAASIRKHRHKRLAHYDLAVSLSAEILPVVTFNDIRGVLEKIEALLNLFYWEFENTTMFFDTLPATDLTGKMEATAYKAHAYDLLEAEGIVPKMEWRRRVKM

InterPro domains:
  IPR040704 HEPN, AbiU2-like [PF18734] (12-135)

Foldseek 3Di:
DPPVVLCVLCCVPCVVVVVVVVVVVLLVLLVVLLLQLPDDDPVDDGVHLVVCLVCVVVLVDPVLNVVLVVLSVVLNVLSVLSVQCCVQPPVPPDPVSVVVDDDRDDDDPVSSVVSVVSVQVSVQSVCCSPPVDHDDPPPDPDDPPVVVVSVVSVVVVVVVVCVVVVVDPPPPVVVVVVD

Organism: NCBI:txid2597822